Protein AF-A0A4Y8LFF1-F1 (afdb_monomer_lite)

Secondary structure (DSSP, 8-state):
-----HHHHHHHHHHHHHHHHHHHHHHHHTTSPPPHHHHHHHHHHHHHHHHHHHHHHHHT--HHHHHHHHHHHHHHHHHHHHHHHHHHHHHHTT-----HHHHHHHHHHHHHHHHHHHHHHHHHH-

Structure (mmCIF, N/CA/C/O backbone):
data_AF-A0A4Y8LFF1-F1
#
_entry.id   AF-A0A4Y8LFF1-F1
#
loop_
_atom_site.group_PDB
_atom_site.id
_atom_site.type_symbol
_atom_site.label_atom_id
_atom_site.label_alt_id
_atom_site.label_comp_id
_atom_site.label_asym_id
_atom_site.label_entity_id
_atom_site.label_seq_id
_atom_site.pdbx_PDB_ins_code
_atom_site.Cartn_x
_atom_site.Cartn_y
_atom_site.Cartn_z
_atom_site.occupancy
_atom_site.B_iso_or_equiv
_atom_site.auth_seq_id
_atom_site.auth_comp_id
_atom_site.auth_asym_id
_atom_site.auth_atom_id
_atom_site.pdbx_PDB_model_num
ATOM 1 N N . MET A 1 1 ? -3.368 12.563 26.390 1.00 45.41 1 MET A N 1
ATOM 2 C CA . MET A 1 1 ? -2.937 11.857 25.159 1.00 45.41 1 MET A CA 1
ATOM 3 C C . MET A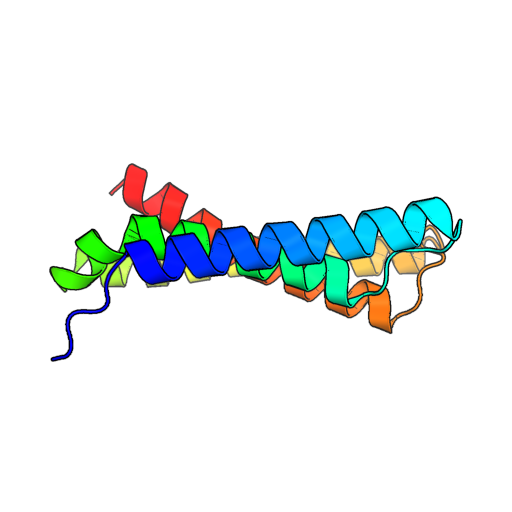 1 1 ? -3.456 12.660 23.979 1.00 45.41 1 MET A C 1
ATOM 5 O O . MET A 1 1 ? -4.645 12.932 23.966 1.00 45.41 1 MET A O 1
ATOM 9 N N . LYS A 1 2 ? -2.575 13.125 23.082 1.00 48.31 2 LYS A N 1
ATOM 10 C CA . LYS A 1 2 ? -2.905 14.041 21.971 1.00 48.31 2 LYS A CA 1
ATOM 11 C C . LYS A 1 2 ? -4.054 13.467 21.133 1.00 48.31 2 LYS A C 1
ATOM 13 O O . LYS A 1 2 ? -3.929 12.345 20.643 1.00 48.31 2 LYS A O 1
ATOM 18 N N . ASP A 1 3 ? -5.140 14.221 20.983 1.00 53.91 3 ASP A N 1
ATOM 19 C CA . ASP A 1 3 ? -6.234 13.893 20.071 1.00 53.91 3 ASP A CA 1
ATOM 20 C C . ASP A 1 3 ? -5.692 13.854 18.638 1.00 53.91 3 ASP A C 1
ATOM 22 O O . ASP A 1 3 ? -5.556 14.877 17.968 1.00 53.91 3 ASP A O 1
ATOM 26 N N . TYR A 1 4 ? -5.328 12.661 18.167 1.00 62.19 4 TYR A N 1
ATOM 27 C CA . TYR A 1 4 ? -5.121 12.449 16.742 1.00 62.19 4 TYR A CA 1
ATOM 28 C C . TYR A 1 4 ? -6.456 12.716 16.042 1.00 62.19 4 TYR A C 1
ATOM 30 O O . TYR A 1 4 ? -7.508 12.276 16.505 1.00 62.19 4 TYR A O 1
ATOM 38 N N . ASN A 1 5 ? -6.428 13.500 14.970 1.00 75.06 5 ASN A N 1
ATOM 39 C CA . ASN A 1 5 ? -7.631 13.926 14.271 1.00 75.06 5 ASN A CA 1
ATOM 40 C C . ASN A 1 5 ? -7.806 13.065 13.009 1.00 75.06 5 ASN A C 1
ATOM 42 O O . ASN A 1 5 ? -6.902 13.075 12.167 1.00 75.06 5 ASN A O 1
ATOM 46 N N . PRO A 1 6 ? -8.941 12.364 12.821 1.00 80.44 6 PRO A N 1
ATOM 47 C CA . PRO A 1 6 ? -9.136 11.450 11.684 1.00 80.44 6 PRO A CA 1
ATOM 48 C C . PRO A 1 6 ? -9.067 12.175 10.344 1.00 80.44 6 PRO A C 1
ATOM 50 O O . PRO A 1 6 ? -8.709 11.585 9.323 1.00 80.44 6 PRO A O 1
ATOM 53 N N . LYS A 1 7 ? -9.326 13.485 10.368 1.00 84.06 7 LYS A N 1
ATOM 54 C CA . LYS A 1 7 ? -9.193 14.383 9.225 1.00 84.06 7 LYS A CA 1
ATOM 55 C C . LYS A 1 7 ? -7.752 14.491 8.719 1.00 84.06 7 LYS A C 1
ATOM 57 O O . LYS A 1 7 ? -7.561 14.632 7.520 1.00 84.06 7 LYS A O 1
ATOM 62 N N . LEU A 1 8 ? -6.741 14.378 9.587 1.00 88.19 8 LEU A N 1
ATOM 63 C CA . LEU A 1 8 ? -5.334 14.433 9.167 1.00 88.19 8 LEU A CA 1
ATOM 64 C C . LEU A 1 8 ? -4.963 13.225 8.308 1.00 88.19 8 LEU A C 1
ATOM 66 O O . LEU A 1 8 ? -4.370 13.392 7.249 1.00 88.19 8 LEU A O 1
ATOM 70 N N . PHE A 1 9 ? -5.367 12.020 8.721 1.00 89.19 9 PHE A N 1
ATOM 71 C CA . PHE A 1 9 ? -5.146 10.812 7.923 1.00 89.19 9 PHE A CA 1
ATOM 72 C C . PHE A 1 9 ? -5.863 10.884 6.574 1.00 89.19 9 PHE A C 1
ATOM 74 O O . PHE A 1 9 ? -5.302 10.469 5.566 1.00 89.19 9 PHE A O 1
ATOM 81 N N . LEU A 1 10 ? -7.064 11.466 6.534 1.00 91.44 10 LEU A N 1
ATOM 82 C CA . LEU A 1 10 ? -7.799 11.675 5.289 1.00 91.44 10 LEU A CA 1
ATOM 83 C C . LEU A 1 10 ? -7.044 12.625 4.347 1.00 91.44 10 LEU A C 1
ATOM 85 O O . LEU A 1 10 ? -6.846 12.289 3.182 1.00 91.44 10 LEU A O 1
ATOM 89 N N . ILE A 1 11 ? -6.571 13.769 4.855 1.00 93.62 11 ILE A N 1
ATOM 90 C CA . ILE A 1 11 ? -5.802 14.746 4.067 1.00 93.62 11 ILE A CA 1
ATOM 91 C C . ILE A 1 11 ? -4.519 14.113 3.520 1.00 93.62 11 ILE A C 1
ATOM 93 O O . ILE A 1 11 ? -4.253 14.221 2.327 1.00 93.62 11 ILE A O 1
ATOM 97 N N . ILE A 1 12 ? -3.758 13.405 4.361 1.00 93.38 12 ILE A N 1
ATOM 98 C CA . ILE A 1 12 ? -2.529 12.716 3.935 1.00 93.38 12 ILE A CA 1
ATOM 99 C C . ILE A 1 12 ? -2.846 11.664 2.865 1.00 93.38 12 ILE A C 1
ATOM 101 O O . ILE A 1 12 ? -2.137 11.579 1.867 1.00 93.38 12 ILE A O 1
ATOM 105 N N . GLY A 1 13 ? -3.935 10.907 3.029 1.00 93.94 13 GLY A N 1
ATOM 106 C CA . GLY A 1 13 ? -4.380 9.936 2.032 1.00 93.94 13 GLY A CA 1
ATOM 107 C C . GLY A 1 13 ? -4.676 10.583 0.678 1.00 93.94 13 GLY A C 1
ATOM 108 O O . GLY A 1 13 ? -4.185 10.102 -0.339 1.00 93.94 13 GLY A O 1
ATOM 109 N N . ILE A 1 14 ? -5.402 11.708 0.654 1.00 96.00 14 ILE A N 1
ATOM 110 C CA . ILE A 1 14 ? -5.685 12.461 -0.583 1.00 96.00 14 ILE A CA 1
ATOM 111 C C . ILE A 1 14 ? -4.391 12.955 -1.234 1.00 96.00 14 ILE A C 1
ATOM 113 O O . ILE A 1 14 ? -4.215 12.793 -2.441 1.00 96.00 14 ILE A O 1
ATOM 117 N N . VAL A 1 15 ? -3.478 13.526 -0.445 1.00 96.31 15 VAL A N 1
ATOM 118 C CA . VAL A 1 15 ? -2.172 13.989 -0.938 1.00 96.31 15 VAL A CA 1
ATOM 119 C C . VAL A 1 15 ? -1.398 12.832 -1.567 1.00 96.31 15 VAL A C 1
ATOM 121 O O . VAL A 1 15 ? -0.826 12.984 -2.645 1.00 96.31 15 VAL A O 1
ATOM 124 N N . GLN A 1 16 ? -1.428 11.653 -0.950 1.00 95.06 16 GLN A N 1
ATOM 125 C CA . GLN A 1 16 ? -0.729 10.494 -1.484 1.00 95.06 16 GLN A CA 1
ATOM 126 C C . GLN A 1 16 ? -1.367 9.953 -2.773 1.00 95.06 16 GLN A C 1
ATOM 128 O O . GLN A 1 16 ? -0.639 9.563 -3.686 1.00 95.06 16 GLN A O 1
ATOM 133 N N . VAL A 1 17 ? -2.703 9.974 -2.892 1.00 96.19 17 VAL A N 1
ATOM 134 C CA . VAL A 1 17 ? -3.390 9.666 -4.161 1.00 96.19 17 VAL A CA 1
ATOM 135 C C . VAL A 1 17 ? -2.965 10.649 -5.244 1.00 96.19 17 VAL A C 1
ATOM 137 O O . VAL A 1 17 ? -2.649 10.225 -6.351 1.00 96.19 17 VAL A O 1
ATOM 140 N N . PHE A 1 18 ? -2.915 11.944 -4.927 1.00 96.69 18 PHE A N 1
ATOM 141 C CA . PHE A 1 18 ? -2.478 12.967 -5.872 1.00 96.69 18 PHE A CA 1
ATOM 142 C C . PHE A 1 18 ? -1.050 12.705 -6.373 1.00 96.69 18 PHE A C 1
ATOM 144 O O . PHE A 1 18 ? -0.828 12.702 -7.582 1.00 96.69 18 PHE A O 1
ATOM 151 N N . PHE A 1 19 ? -0.104 12.396 -5.479 1.00 94.31 19 PHE A N 1
ATOM 152 C CA . PHE A 1 19 ? 1.257 12.018 -5.879 1.00 94.31 19 PHE A CA 1
ATOM 153 C C . PHE A 1 19 ? 1.293 10.742 -6.725 1.00 94.31 19 PHE A C 1
ATOM 155 O O . PHE A 1 19 ? 1.967 10.715 -7.751 1.00 94.31 19 PHE A O 1
ATOM 162 N N . GLY A 1 20 ? 0.548 9.703 -6.335 1.00 94.75 20 GLY A N 1
ATOM 163 C CA . GLY A 1 20 ? 0.455 8.462 -7.108 1.00 94.75 20 GLY A CA 1
ATOM 164 C C . GLY A 1 20 ? -0.078 8.696 -8.524 1.00 94.75 20 GLY A C 1
ATOM 165 O O . GLY A 1 20 ? 0.495 8.193 -9.488 1.00 94.75 20 GLY A O 1
ATOM 166 N N . LEU A 1 21 ? -1.128 9.510 -8.664 1.00 95.88 21 LEU A N 1
ATOM 167 C CA . LEU A 1 21 ? -1.693 9.886 -9.962 1.00 95.88 21 LEU A CA 1
ATOM 168 C C . LEU A 1 21 ? -0.726 10.729 -10.793 1.00 95.88 21 LEU A C 1
ATOM 170 O O . LEU A 1 21 ? -0.613 10.498 -11.993 1.00 95.88 21 LEU A O 1
ATOM 174 N N . LEU A 1 22 ? -0.009 11.666 -10.171 1.00 95.56 22 LEU A N 1
ATOM 175 C CA . LEU A 1 22 ? 0.993 12.483 -10.853 1.00 95.56 22 LEU A CA 1
ATOM 176 C C . LEU A 1 22 ? 2.118 11.609 -11.412 1.00 95.56 22 LEU A C 1
ATOM 178 O O . LEU A 1 22 ? 2.428 11.710 -12.597 1.00 95.56 22 LEU A O 1
ATOM 182 N N . PHE A 1 23 ? 2.699 10.719 -10.602 1.00 94.12 23 PHE A N 1
ATOM 183 C CA . PHE A 1 23 ? 3.763 9.829 -11.075 1.00 94.12 23 PHE A CA 1
ATOM 184 C C . PHE A 1 23 ? 3.284 8.872 -12.166 1.00 94.12 23 PHE A C 1
ATOM 186 O O . PHE A 1 23 ? 4.025 8.598 -13.109 1.00 94.12 23 PHE A O 1
ATOM 193 N N . LEU A 1 24 ? 2.044 8.392 -12.066 1.00 94.88 24 LEU A N 1
ATOM 194 C CA . LEU A 1 24 ? 1.438 7.561 -13.100 1.00 94.88 24 LEU A CA 1
ATOM 195 C C . LEU A 1 24 ? 1.236 8.350 -14.401 1.00 94.88 24 LEU A C 1
ATOM 197 O O . LEU A 1 24 ? 1.587 7.854 -15.466 1.00 94.88 24 LEU A O 1
ATOM 201 N N . ALA A 1 25 ? 0.741 9.588 -14.331 1.00 95.75 25 ALA A N 1
ATOM 202 C CA . ALA A 1 25 ? 0.574 10.447 -15.501 1.00 95.75 25 ALA A CA 1
ATOM 203 C C . ALA A 1 25 ? 1.915 10.759 -16.182 1.00 95.75 25 ALA A C 1
ATOM 205 O O . ALA A 1 25 ? 2.014 10.670 -17.403 1.00 95.75 25 ALA A O 1
ATOM 206 N N . VAL A 1 26 ? 2.958 11.061 -15.402 1.00 95.38 26 VAL A N 1
ATOM 207 C CA . VAL A 1 26 ? 4.316 11.276 -15.926 1.00 95.38 26 VAL A CA 1
ATOM 208 C C . VAL A 1 26 ? 4.836 10.024 -16.633 1.00 95.38 26 VAL A C 1
ATOM 210 O O . VAL A 1 26 ? 5.376 10.139 -17.729 1.00 95.38 26 VAL A O 1
ATOM 213 N N . ALA A 1 27 ? 4.635 8.838 -16.053 1.00 94.31 27 ALA A N 1
ATOM 214 C CA . ALA A 1 27 ? 5.047 7.576 -16.666 1.00 94.31 27 ALA A CA 1
ATOM 215 C C . ALA A 1 27 ? 4.333 7.315 -18.004 1.00 94.31 27 ALA A C 1
ATOM 217 O O . ALA A 1 27 ? 4.982 6.952 -18.982 1.00 94.31 27 ALA A O 1
ATOM 218 N N . LEU A 1 28 ? 3.021 7.578 -18.071 1.00 95.06 28 LEU A N 1
ATOM 219 C CA . LEU A 1 28 ? 2.238 7.440 -19.303 1.00 95.06 28 LEU A CA 1
ATOM 220 C C . LEU A 1 28 ? 2.696 8.407 -20.399 1.00 95.06 28 LEU A C 1
ATOM 222 O O . LEU A 1 28 ? 2.830 7.998 -21.546 1.00 95.06 28 LEU A O 1
ATOM 226 N N . ILE A 1 29 ? 2.951 9.672 -20.053 1.00 96.56 29 ILE A N 1
ATOM 227 C CA . ILE A 1 29 ? 3.421 10.686 -21.012 1.00 96.56 29 ILE A CA 1
ATOM 228 C C . ILE A 1 29 ? 4.836 10.361 -21.507 1.00 96.56 29 ILE A C 1
ATOM 230 O O . ILE A 1 29 ? 5.154 10.616 -22.664 1.00 96.56 29 ILE A O 1
ATOM 234 N N . ALA A 1 30 ? 5.686 9.807 -20.641 1.00 95.12 30 ALA A N 1
ATOM 235 C CA . ALA A 1 30 ? 7.045 9.408 -20.990 1.00 95.12 30 ALA A CA 1
ATOM 236 C C . ALA A 1 30 ? 7.124 8.050 -21.716 1.00 95.12 30 ALA A C 1
ATOM 238 O O . ALA A 1 30 ? 8.221 7.645 -22.100 1.00 95.12 30 ALA A O 1
ATOM 239 N N . GLU A 1 31 ? 6.003 7.332 -21.862 1.00 92.31 31 GLU A N 1
ATOM 240 C CA . GLU A 1 31 ? 5.950 5.952 -22.372 1.00 92.31 31 GLU A CA 1
ATOM 241 C C . GLU A 1 31 ? 6.917 5.007 -21.632 1.00 92.31 31 GLU A C 1
ATOM 243 O O . GLU A 1 31 ? 7.485 4.077 -22.203 1.00 92.31 31 GLU A O 1
ATOM 248 N N . GLN A 1 32 ? 7.126 5.260 -20.337 1.00 90.81 32 GLN A N 1
ATOM 249 C CA . GLN A 1 32 ? 7.993 4.467 -19.468 1.00 90.81 32 GLN A CA 1
ATOM 250 C C . GLN A 1 32 ? 7.162 3.722 -18.419 1.00 90.81 32 GLN A C 1
ATOM 252 O O . GLN A 1 32 ? 6.081 4.183 -18.035 1.00 90.81 32 GLN A O 1
ATOM 257 N N . PRO A 1 33 ? 7.654 2.583 -17.901 1.00 87.88 33 PRO A N 1
ATOM 258 C CA . PRO A 1 33 ? 7.009 1.935 -16.770 1.00 87.88 33 PRO A CA 1
ATOM 259 C C . PRO A 1 33 ? 6.939 2.893 -15.565 1.00 87.88 33 PRO A C 1
ATOM 261 O O . PRO A 1 33 ? 7.864 3.683 -15.343 1.00 87.88 33 PRO A O 1
ATOM 264 N N . PRO A 1 34 ? 5.860 2.839 -14.760 1.00 90.06 34 PRO A N 1
ATOM 265 C CA . PRO A 1 34 ? 5.759 3.645 -13.554 1.00 90.06 34 PRO A CA 1
ATOM 266 C C . PRO A 1 34 ? 6.939 3.408 -12.619 1.00 90.06 34 PRO A C 1
ATOM 268 O O . PRO A 1 34 ? 7.340 2.269 -12.382 1.00 90.06 34 PRO A O 1
ATOM 271 N N . VAL A 1 35 ? 7.449 4.488 -12.023 1.00 91.19 35 VAL A N 1
ATOM 272 C CA . VAL A 1 35 ? 8.472 4.369 -10.982 1.00 91.19 35 VAL A CA 1
ATOM 273 C C . VAL A 1 35 ? 7.954 3.482 -9.841 1.00 91.19 35 VAL A C 1
ATOM 275 O O . VAL A 1 35 ? 6.793 3.623 -9.444 1.00 91.19 35 VAL A O 1
ATOM 278 N N . PRO A 1 36 ? 8.785 2.602 -9.250 1.00 89.69 36 PRO A N 1
ATOM 279 C CA . PRO A 1 36 ? 8.328 1.660 -8.223 1.00 89.69 36 PRO A CA 1
ATOM 280 C C . PRO A 1 36 ? 7.626 2.324 -7.025 1.00 89.69 36 PRO A C 1
ATOM 282 O O . PRO A 1 36 ? 6.696 1.774 -6.431 1.00 89.69 36 PRO A O 1
ATOM 285 N N . PHE A 1 37 ? 8.015 3.560 -6.705 1.00 88.56 37 PHE A N 1
ATOM 286 C CA . PHE A 1 37 ? 7.404 4.362 -5.647 1.00 88.56 37 PHE A CA 1
ATOM 287 C C . PHE A 1 37 ? 5.920 4.713 -5.897 1.00 88.56 37 PHE A C 1
ATOM 289 O O . PHE A 1 37 ? 5.177 4.968 -4.942 1.00 88.56 37 PHE A O 1
ATOM 296 N N . THR A 1 38 ? 5.451 4.685 -7.149 1.00 93.94 38 THR A N 1
ATOM 297 C CA . THR A 1 38 ? 4.041 4.914 -7.503 1.00 93.94 38 THR A CA 1
ATOM 298 C C . THR A 1 38 ? 3.131 3.882 -6.834 1.00 93.94 38 THR A C 1
ATOM 300 O O . THR A 1 38 ? 2.119 4.249 -6.236 1.00 93.94 38 THR A O 1
ATOM 303 N N . TYR A 1 39 ? 3.512 2.599 -6.845 1.00 93.75 39 TYR A N 1
ATOM 304 C CA . TYR A 1 39 ? 2.728 1.526 -6.217 1.00 93.75 39 TYR A CA 1
ATOM 305 C C . TYR A 1 39 ? 2.632 1.706 -4.698 1.00 93.75 39 TYR A C 1
ATOM 307 O O . TYR A 1 39 ? 1.555 1.580 -4.109 1.00 93.75 39 TYR A O 1
ATOM 315 N N . LEU A 1 40 ? 3.749 2.072 -4.063 1.00 94.06 40 LEU A N 1
ATOM 316 C CA . LEU A 1 40 ? 3.796 2.314 -2.624 1.00 94.06 40 LEU A CA 1
ATOM 317 C C . LEU A 1 40 ? 2.962 3.537 -2.223 1.00 94.06 40 LEU A C 1
ATOM 319 O O . LEU A 1 40 ? 2.298 3.508 -1.188 1.00 94.06 40 LEU A O 1
ATOM 323 N N . SER A 1 41 ? 2.936 4.578 -3.060 1.00 94.75 41 SER A N 1
ATOM 324 C CA . SER A 1 41 ? 2.077 5.744 -2.843 1.00 94.75 41 SER A CA 1
ATOM 325 C C . SER A 1 41 ? 0.606 5.348 -2.736 1.00 94.75 41 SER A C 1
ATOM 327 O O . SER A 1 41 ? -0.060 5.702 -1.764 1.00 94.75 41 SER A O 1
ATOM 329 N N . PHE A 1 42 ? 0.099 4.542 -3.667 1.00 95.44 42 PHE A N 1
ATOM 330 C CA . PHE A 1 42 ? -1.289 4.082 -3.589 1.00 95.44 42 PHE A CA 1
ATOM 331 C C . PHE A 1 42 ? -1.558 3.224 -2.347 1.00 95.44 42 PHE A C 1
ATOM 333 O O . PHE A 1 42 ? -2.581 3.409 -1.686 1.00 95.44 42 PHE A O 1
ATOM 340 N N . ALA A 1 43 ? -0.631 2.347 -1.963 1.00 95.94 43 ALA A N 1
ATOM 341 C CA . ALA A 1 43 ? -0.789 1.536 -0.757 1.00 95.94 43 ALA A CA 1
ATOM 342 C C . ALA A 1 43 ? -0.808 2.379 0.533 1.00 95.94 43 ALA A C 1
ATOM 344 O O . ALA A 1 43 ? -1.614 2.130 1.433 1.00 95.94 43 ALA A O 1
ATOM 345 N N . ILE A 1 44 ? 0.030 3.418 0.614 1.00 95.06 44 ILE A N 1
ATOM 346 C CA . ILE A 1 44 ? 0.021 4.374 1.729 1.00 95.06 44 ILE A CA 1
ATOM 347 C C . ILE A 1 44 ? -1.300 5.152 1.757 1.00 95.06 44 ILE A C 1
ATOM 349 O O . ILE A 1 44 ? -1.863 5.346 2.834 1.00 95.06 44 ILE A O 1
ATOM 353 N N . ALA A 1 45 ? -1.846 5.539 0.602 1.00 96.00 45 ALA A N 1
ATOM 354 C CA . ALA A 1 45 ? -3.163 6.171 0.543 1.00 96.00 45 ALA A CA 1
ATOM 355 C C . ALA A 1 45 ? -4.264 5.260 1.115 1.00 96.00 45 ALA A C 1
ATOM 357 O O . ALA A 1 45 ? -5.050 5.695 1.961 1.00 96.00 45 ALA A O 1
ATOM 358 N N . VAL A 1 46 ? -4.279 3.978 0.725 1.00 95.62 46 VAL A N 1
ATOM 359 C CA . VAL A 1 46 ? -5.214 2.967 1.258 1.00 95.62 46 VAL A CA 1
ATOM 360 C C . VAL A 1 46 ? -5.066 2.821 2.773 1.00 95.62 46 VAL A C 1
ATOM 362 O O . VAL A 1 46 ? -6.068 2.807 3.497 1.00 95.62 46 VAL A O 1
ATOM 365 N N . MET A 1 47 ? -3.829 2.764 3.271 1.00 94.94 47 MET A N 1
ATOM 366 C CA . MET A 1 47 ? -3.540 2.748 4.705 1.00 94.94 47 MET A CA 1
ATOM 367 C C . MET A 1 47 ? -4.117 3.985 5.406 1.00 94.94 47 MET A C 1
ATOM 369 O O . MET A 1 47 ? -4.811 3.852 6.415 1.00 94.94 47 MET A O 1
ATOM 373 N N . CYS A 1 48 ? -3.859 5.182 4.881 1.00 93.62 48 CYS A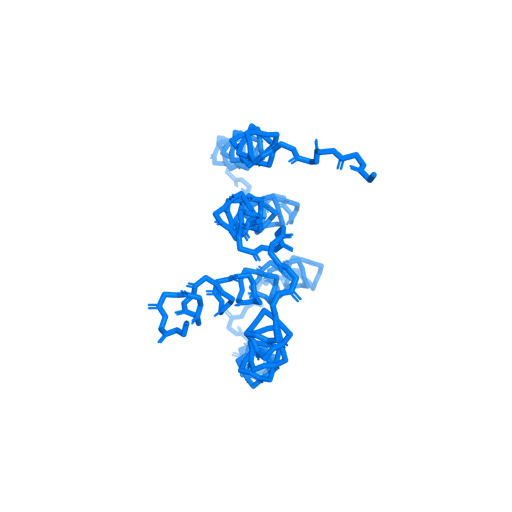 N 1
ATOM 374 C CA . CYS A 1 48 ? -4.327 6.442 5.453 1.00 93.62 48 CYS A CA 1
ATOM 375 C C . CYS A 1 48 ? -5.859 6.521 5.510 1.00 93.62 48 CYS A C 1
ATOM 377 O O . CYS A 1 48 ? -6.414 6.890 6.548 1.00 93.62 48 CYS A O 1
ATOM 379 N N . PHE A 1 49 ? -6.559 6.106 4.453 1.00 93.44 49 PHE A N 1
ATOM 380 C CA . PHE A 1 49 ? -8.023 6.050 4.458 1.00 93.44 49 PHE A CA 1
ATOM 381 C C . PHE A 1 49 ? -8.562 5.027 5.459 1.00 93.44 49 PHE A C 1
ATOM 383 O O . PHE A 1 49 ? -9.487 5.328 6.217 1.00 93.44 49 PHE A O 1
ATOM 390 N N . SER A 1 50 ? -7.936 3.853 5.530 1.00 92.19 50 SER A N 1
ATOM 391 C CA . SER A 1 50 ? -8.304 2.813 6.494 1.00 92.19 50 SER A CA 1
ATOM 392 C C . SER A 1 50 ? -8.124 3.294 7.934 1.00 92.19 50 SER A C 1
ATOM 394 O O . SER A 1 50 ? -9.008 3.117 8.771 1.00 92.19 50 SER A O 1
ATOM 396 N N . LEU A 1 51 ? -7.008 3.963 8.230 1.00 89.94 51 LEU A N 1
ATOM 397 C CA . LEU A 1 51 ? -6.740 4.534 9.548 1.00 89.94 51 LEU A CA 1
ATOM 398 C C . LEU A 1 51 ? -7.695 5.673 9.898 1.00 89.94 51 LEU A C 1
ATOM 400 O O . LEU A 1 51 ? -8.145 5.727 11.039 1.00 89.94 51 LEU A O 1
ATOM 404 N N . SER A 1 52 ? -8.039 6.543 8.944 1.00 90.31 52 SER A N 1
ATOM 405 C CA . SER A 1 52 ? -9.035 7.604 9.148 1.00 90.31 52 SER A CA 1
ATOM 406 C C . SER A 1 52 ? -10.391 7.027 9.570 1.00 90.31 52 SER A C 1
ATOM 408 O O . SER A 1 52 ? -10.996 7.508 10.530 1.00 90.31 52 SER A O 1
ATOM 410 N N . TYR A 1 53 ? -10.819 5.940 8.920 1.00 87.44 53 TYR A N 1
ATOM 411 C CA . TYR A 1 53 ? -12.057 5.230 9.247 1.00 87.44 53 TYR A CA 1
ATOM 412 C C . TYR A 1 53 ? -12.003 4.515 10.606 1.00 87.44 53 TYR A C 1
ATOM 414 O O . TYR A 1 53 ? -12.950 4.584 11.387 1.00 87.44 53 TYR A O 1
ATOM 422 N N . LEU A 1 54 ? -10.888 3.848 10.912 1.00 85.94 54 LEU A N 1
ATOM 423 C CA . LEU A 1 54 ? -10.727 3.064 12.141 1.00 85.94 54 LEU A CA 1
ATOM 424 C C . LEU A 1 54 ? -10.419 3.927 13.376 1.00 85.94 54 LEU A C 1
ATOM 426 O O . LEU A 1 54 ? -10.579 3.477 14.510 1.00 85.94 54 LEU A O 1
ATOM 430 N N . GLN A 1 55 ? -9.960 5.166 13.198 1.00 80.81 55 GLN A N 1
ATOM 431 C CA . GLN A 1 55 ? -9.524 6.017 14.302 1.00 80.81 55 GLN A CA 1
ATOM 432 C C . GLN A 1 55 ? -10.543 6.243 15.438 1.00 80.81 55 GLN A C 1
ATOM 434 O O . GLN A 1 55 ? -10.129 6.171 16.601 1.00 80.81 55 GLN A O 1
ATOM 439 N N . PRO A 1 56 ? -11.840 6.510 15.176 1.00 71.94 56 PRO A N 1
ATOM 440 C CA . PRO A 1 56 ? -12.835 6.625 16.245 1.00 71.94 56 PRO A CA 1
ATOM 441 C C . PRO A 1 56 ? -12.946 5.343 17.083 1.00 71.94 56 PRO A C 1
ATOM 443 O O . PRO A 1 56 ? -13.036 5.420 18.306 1.00 71.94 56 PRO A O 1
ATOM 446 N N . GLN A 1 57 ? -12.836 4.173 16.448 1.00 69.12 57 GLN A N 1
ATOM 447 C CA . GLN A 1 57 ? -12.877 2.866 17.113 1.00 69.12 57 GLN A CA 1
ATOM 448 C C . GLN A 1 57 ? -11.592 2.592 17.915 1.00 69.12 57 GLN A C 1
ATOM 450 O O . GLN A 1 57 ? -11.634 2.012 18.998 1.00 69.12 57 GLN A O 1
ATOM 455 N N . PHE A 1 58 ? -10.436 3.088 17.453 1.00 68.62 58 PHE A N 1
ATOM 456 C CA . PHE A 1 58 ? -9.181 3.007 18.211 1.00 68.62 58 PHE A CA 1
ATOM 457 C C . PHE A 1 58 ? -9.188 3.840 19.499 1.00 68.62 58 PHE A C 1
ATOM 459 O O . PHE A 1 58 ? -8.493 3.481 20.455 1.00 68.62 58 PHE A O 1
ATOM 466 N N . LYS A 1 59 ? -9.955 4.938 19.546 1.00 64.12 59 LYS A N 1
ATOM 467 C CA . LYS A 1 59 ? -10.027 5.818 20.723 1.00 64.12 59 LYS A CA 1
ATOM 468 C C . LYS A 1 59 ? -10.715 5.142 21.912 1.00 64.12 59 LYS A C 1
ATOM 470 O O . LYS A 1 59 ? -10.339 5.422 23.046 1.00 64.12 59 LYS A O 1
ATOM 475 N N . GLN A 1 60 ? -11.647 4.222 21.660 1.00 66.06 60 GLN A N 1
ATOM 476 C CA . GLN A 1 60 ? -12.375 3.512 22.716 1.00 66.06 60 GLN A CA 1
ATOM 477 C C . GLN A 1 60 ? -11.538 2.416 23.406 1.00 66.06 60 GLN A C 1
ATOM 479 O O . GLN A 1 60 ? -11.911 1.972 24.480 1.00 66.06 60 GLN A O 1
ATOM 484 N N . ARG A 1 61 ? -10.353 2.045 22.878 1.00 62.28 61 ARG A N 1
ATOM 485 C CA . ARG A 1 61 ? -9.426 1.044 23.471 1.00 62.28 61 ARG A CA 1
ATOM 486 C C . ARG A 1 61 ? -10.094 -0.272 23.909 1.00 62.28 61 ARG A C 1
ATOM 488 O O . ARG A 1 61 ? -9.559 -0.981 24.759 1.00 62.28 61 ARG A O 1
ATOM 495 N N . ASP A 1 62 ? -11.201 -0.631 23.274 1.00 68.50 62 ASP A N 1
ATOM 496 C CA . ASP A 1 62 ? -11.948 -1.833 23.616 1.00 68.50 62 ASP A CA 1
ATOM 497 C C . ASP A 1 62 ? -11.198 -3.102 23.198 1.00 68.50 62 ASP A C 1
ATOM 499 O O . ASP A 1 62 ? -10.458 -3.127 22.205 1.00 68.50 62 ASP A O 1
ATOM 503 N N . GLU A 1 63 ? -11.426 -4.200 23.924 1.00 77.94 63 GLU A N 1
ATOM 504 C CA . GLU A 1 63 ? -10.885 -5.528 23.594 1.00 77.94 63 GLU A CA 1
ATOM 505 C C . GLU A 1 63 ? -11.181 -5.945 22.145 1.00 77.94 63 GLU A C 1
ATOM 507 O O . GLU A 1 63 ? -10.355 -6.596 21.497 1.00 77.94 63 GLU A O 1
ATOM 512 N N . ARG A 1 64 ? -12.309 -5.477 21.593 1.00 78.56 64 ARG A N 1
ATOM 513 C CA . ARG A 1 64 ? -12.696 -5.653 20.185 1.00 78.56 64 ARG A CA 1
ATOM 514 C C . ARG A 1 64 ? -11.591 -5.235 19.226 1.00 78.56 64 ARG A C 1
ATOM 516 O O . ARG A 1 64 ? -11.269 -5.950 18.281 1.00 78.56 64 ARG A O 1
ATOM 523 N N . MET A 1 65 ? -10.955 -4.102 19.496 1.00 81.38 65 MET A N 1
ATOM 524 C CA . MET A 1 65 ? -9.951 -3.545 18.606 1.00 81.38 65 MET A CA 1
ATOM 525 C C . MET A 1 65 ? -8.635 -4.336 18.650 1.00 81.38 65 MET A C 1
ATOM 527 O O . MET A 1 65 ? -7.958 -4.480 17.628 1.00 81.38 65 MET A O 1
ATOM 531 N N . LYS A 1 66 ? -8.288 -4.917 19.807 1.00 83.06 66 LYS A N 1
ATOM 532 C CA . LYS A 1 66 ? -7.175 -5.877 19.906 1.00 83.06 66 LYS A CA 1
ATOM 533 C C . LYS A 1 66 ? -7.475 -7.141 19.097 1.00 83.06 66 LYS A C 1
ATOM 535 O O . LYS A 1 66 ? -6.605 -7.595 18.356 1.00 83.06 66 LYS A O 1
ATOM 540 N N . MET A 1 67 ? -8.704 -7.654 19.186 1.00 84.44 67 MET A N 1
ATOM 541 C CA . MET A 1 67 ? -9.140 -8.836 18.436 1.00 84.44 67 MET A CA 1
ATOM 542 C C . MET A 1 67 ? -9.136 -8.602 16.918 1.00 84.44 67 MET A C 1
ATOM 544 O O . MET A 1 67 ? -8.688 -9.463 16.166 1.00 84.44 67 MET A O 1
ATOM 548 N N . ILE A 1 68 ? -9.605 -7.443 16.450 1.00 87.00 68 ILE A N 1
ATOM 549 C CA . ILE A 1 68 ? -9.597 -7.096 15.021 1.00 87.00 68 ILE A CA 1
ATOM 550 C C . ILE A 1 68 ? -8.163 -7.023 14.489 1.00 87.00 68 ILE A C 1
ATOM 552 O O . ILE A 1 68 ? -7.883 -7.577 13.428 1.00 87.00 68 ILE A O 1
ATOM 556 N N . ARG A 1 69 ? -7.237 -6.393 15.227 1.00 85.94 69 ARG A N 1
ATOM 557 C CA . ARG A 1 69 ? -5.826 -6.321 14.814 1.00 85.94 69 ARG A CA 1
ATOM 558 C C . ARG A 1 69 ? -5.187 -7.703 14.717 1.00 85.94 69 ARG A C 1
ATOM 560 O O . ARG A 1 69 ? -4.523 -7.979 13.721 1.00 85.94 69 ARG A O 1
ATOM 567 N N . SER A 1 70 ? -5.396 -8.567 15.714 1.00 87.75 70 SER A N 1
ATOM 568 C CA . SER A 1 70 ? -4.810 -9.912 15.715 1.00 87.75 70 SER A CA 1
ATOM 569 C C . SER A 1 70 ? -5.402 -10.795 14.615 1.00 87.75 70 SER A C 1
ATOM 571 O O . SER A 1 70 ? -4.651 -11.380 13.836 1.00 87.75 70 SER A O 1
ATOM 573 N N . LYS A 1 71 ? -6.734 -10.829 14.473 1.00 88.62 71 LYS A N 1
ATOM 574 C CA . LYS A 1 71 ? -7.408 -11.579 13.397 1.00 88.62 71 LYS A CA 1
ATOM 575 C C . LYS A 1 71 ? -7.040 -11.052 12.013 1.00 88.62 71 LYS A C 1
ATOM 577 O O . LYS A 1 71 ? -6.814 -11.840 11.100 1.00 88.62 71 LYS A O 1
ATOM 582 N N . GLY A 1 72 ? -6.958 -9.734 11.857 1.00 87.94 72 GLY A N 1
ATOM 583 C CA . GLY A 1 72 ? -6.591 -9.107 10.593 1.00 87.94 72 GLY A CA 1
ATOM 584 C C . GLY A 1 72 ? -5.157 -9.409 10.188 1.00 87.94 72 GLY A C 1
ATOM 585 O O . GLY A 1 72 ? -4.908 -9.748 9.035 1.00 87.94 72 GLY A O 1
ATOM 586 N N . MET A 1 73 ? -4.223 -9.381 11.143 1.00 90.00 73 MET A N 1
ATOM 587 C CA . MET A 1 73 ? -2.840 -9.791 10.899 1.00 90.00 73 MET A CA 1
ATOM 588 C C . MET A 1 73 ? -2.753 -11.269 10.499 1.00 90.00 73 MET A C 1
ATOM 590 O O . MET A 1 73 ? -2.051 -11.590 9.546 1.00 90.00 73 MET A O 1
ATOM 594 N N . TYR A 1 74 ? -3.520 -12.147 11.155 1.00 91.75 74 TYR A N 1
ATOM 595 C CA . TYR A 1 74 ? -3.579 -13.567 10.804 1.00 91.75 74 TYR A CA 1
ATOM 596 C C . TYR A 1 74 ? -4.093 -13.779 9.374 1.00 91.75 74 TYR A C 1
ATOM 598 O O . TYR A 1 74 ? -3.436 -14.437 8.577 1.00 91.75 74 TYR A O 1
ATOM 606 N N . PHE A 1 75 ? -5.221 -13.166 9.005 1.00 90.44 75 PHE A N 1
ATOM 607 C CA . PHE A 1 75 ? -5.772 -13.287 7.650 1.00 90.44 75 PHE A CA 1
ATOM 608 C C . PHE A 1 75 ? -4.824 -12.718 6.584 1.00 90.44 75 PHE A C 1
ATOM 610 O O . PHE A 1 75 ? -4.578 -13.344 5.553 1.00 90.44 75 PHE A O 1
ATOM 617 N N . SER A 1 76 ? -4.236 -11.557 6.867 1.00 91.75 76 SER A N 1
ATOM 618 C CA . SER A 1 76 ? -3.302 -10.893 5.957 1.00 91.75 76 SER A CA 1
ATOM 619 C C . SER A 1 76 ? -2.009 -11.677 5.777 1.00 91.75 76 SER A C 1
ATOM 621 O O . SER A 1 76 ? -1.431 -11.628 4.696 1.00 91.75 76 SER A O 1
ATOM 623 N N . PHE A 1 77 ? -1.569 -12.426 6.790 1.00 92.88 77 PHE A N 1
ATOM 624 C CA . PHE A 1 77 ? -0.414 -13.310 6.684 1.00 92.88 77 PHE A CA 1
ATOM 625 C C . PHE A 1 77 ? -0.637 -14.400 5.627 1.00 92.88 77 PHE A C 1
ATOM 627 O O . PHE A 1 77 ? 0.189 -14.535 4.728 1.00 92.88 77 PHE A O 1
ATOM 634 N N . PHE A 1 78 ? -1.772 -15.110 5.661 1.00 93.75 78 PHE A N 1
ATOM 635 C CA . PHE A 1 78 ? -2.066 -16.144 4.656 1.00 93.75 78 PHE A CA 1
ATOM 636 C C . PHE A 1 78 ? -2.202 -15.571 3.247 1.00 93.75 78 PHE A C 1
ATOM 638 O O . PHE A 1 78 ? -1.689 -16.158 2.298 1.00 93.75 78 PHE A O 1
ATOM 645 N N . ILE A 1 79 ? -2.834 -14.403 3.105 1.00 94.50 79 ILE A N 1
ATOM 646 C CA . ILE A 1 79 ? -2.927 -13.730 1.804 1.00 94.50 79 ILE A CA 1
ATOM 647 C C . ILE A 1 79 ? -1.538 -13.311 1.304 1.00 94.50 79 ILE A C 1
ATOM 649 O O . ILE A 1 79 ? -1.212 -13.538 0.142 1.00 94.50 79 ILE A O 1
ATOM 653 N N . SER A 1 80 ? -0.701 -12.750 2.180 1.00 93.94 80 SER A N 1
ATOM 654 C CA . SER A 1 80 ? 0.663 -12.331 1.831 1.00 93.94 80 SER A CA 1
ATOM 655 C C . SER A 1 80 ? 1.524 -13.520 1.411 1.00 93.94 80 SER A C 1
ATOM 657 O O . SER A 1 80 ? 2.285 -13.420 0.450 1.00 93.94 80 SER A O 1
ATOM 659 N N . LEU A 1 81 ? 1.362 -14.664 2.081 1.00 94.88 81 LEU A N 1
ATOM 660 C CA . LEU A 1 81 ? 2.004 -15.914 1.691 1.00 94.88 81 LEU A CA 1
ATOM 661 C C . LEU A 1 81 ? 1.534 -16.360 0.298 1.00 94.88 81 LEU A C 1
ATOM 663 O O . LEU A 1 81 ? 2.352 -16.769 -0.523 1.00 94.88 81 LEU A O 1
ATOM 667 N N . GLY A 1 82 ? 0.238 -16.213 0.005 1.00 95.75 82 GLY A N 1
ATOM 668 C CA . GLY A 1 82 ? -0.326 -16.438 -1.325 1.00 95.75 82 GLY A CA 1
ATOM 669 C C . GLY A 1 82 ? 0.313 -15.555 -2.400 1.00 95.75 82 GLY A C 1
ATOM 670 O O . GLY A 1 82 ? 0.706 -16.071 -3.442 1.00 95.75 82 GLY A O 1
ATOM 671 N N . TYR A 1 83 ? 0.496 -14.256 -2.137 1.00 94.69 83 TYR A N 1
ATOM 672 C CA . TYR A 1 83 ? 1.186 -13.359 -3.073 1.00 94.69 83 TYR A CA 1
ATOM 673 C C . TYR A 1 83 ? 2.628 -13.786 -3.327 1.00 94.69 83 TYR A C 1
ATOM 675 O O . TYR A 1 83 ? 3.038 -13.842 -4.479 1.00 94.69 83 TYR A O 1
ATOM 683 N N . ILE A 1 84 ? 3.387 -14.128 -2.285 1.00 94.69 84 ILE A N 1
ATOM 684 C CA . ILE A 1 84 ? 4.780 -14.566 -2.451 1.00 94.69 84 ILE A CA 1
ATOM 685 C C . ILE A 1 84 ? 4.850 -15.814 -3.340 1.00 94.69 84 ILE A C 1
ATOM 687 O O . ILE A 1 84 ? 5.610 -15.825 -4.302 1.00 94.69 84 ILE A O 1
ATOM 691 N N . ASN A 1 85 ? 4.024 -16.829 -3.068 1.00 94.69 85 ASN A N 1
ATOM 692 C CA . ASN A 1 85 ? 3.989 -18.049 -3.883 1.00 94.69 85 ASN A CA 1
ATOM 693 C C . ASN A 1 85 ? 3.576 -17.759 -5.334 1.00 94.69 85 ASN A C 1
ATOM 695 O O . ASN A 1 85 ? 4.172 -18.302 -6.260 1.00 94.69 85 ASN A O 1
ATOM 699 N N . LEU A 1 86 ? 2.598 -16.870 -5.536 1.00 94.75 86 LEU A N 1
ATOM 700 C CA . LEU A 1 86 ? 2.171 -16.446 -6.868 1.00 94.75 86 LEU A CA 1
ATOM 701 C C . LEU A 1 86 ? 3.318 -15.775 -7.636 1.00 94.75 86 LEU A C 1
ATOM 703 O O . LEU A 1 86 ? 3.556 -16.115 -8.789 1.00 94.75 86 LEU A O 1
ATOM 707 N N . PHE A 1 87 ? 4.037 -14.843 -7.007 1.00 93.12 87 PHE A N 1
ATOM 708 C CA . PHE A 1 87 ? 5.159 -14.153 -7.645 1.00 93.12 87 PHE A CA 1
ATOM 709 C C . PHE A 1 87 ? 6.328 -15.093 -7.946 1.00 93.12 87 PHE A C 1
ATOM 711 O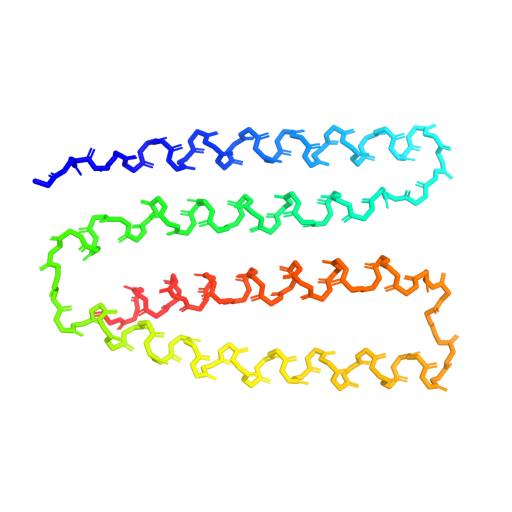 O . PHE A 1 87 ? 6.920 -14.968 -9.013 1.00 93.12 87 PHE A O 1
ATOM 718 N N . ILE A 1 88 ? 6.628 -16.052 -7.063 1.00 92.44 88 ILE A N 1
ATOM 719 C CA . ILE A 1 88 ? 7.640 -17.088 -7.327 1.00 92.44 88 ILE A CA 1
ATOM 720 C C . ILE A 1 88 ? 7.260 -17.891 -8.577 1.00 92.44 88 ILE A C 1
ATOM 722 O O . ILE A 1 88 ? 8.063 -17.985 -9.499 1.00 92.44 88 ILE A O 1
ATOM 726 N N . LEU A 1 89 ? 6.022 -18.386 -8.653 1.00 93.88 89 LEU A N 1
ATOM 727 C CA . LEU A 1 89 ? 5.543 -19.154 -9.805 1.00 93.88 89 LEU A CA 1
ATOM 728 C C . LEU A 1 89 ? 5.585 -18.329 -11.101 1.00 93.88 89 LEU A C 1
ATOM 730 O O . LEU A 1 89 ? 5.997 -18.828 -12.143 1.00 93.88 89 LEU A O 1
ATOM 734 N N . LEU A 1 90 ? 5.186 -17.056 -11.045 1.00 92.44 90 LEU A N 1
ATOM 735 C CA . LEU A 1 90 ? 5.238 -16.160 -12.203 1.00 92.44 90 LEU A CA 1
ATOM 736 C C . LEU A 1 90 ? 6.673 -15.910 -12.695 1.00 92.44 90 LEU A C 1
ATOM 738 O O . LEU A 1 90 ? 6.879 -15.798 -13.903 1.00 92.44 90 LEU A O 1
ATOM 742 N N . PHE A 1 91 ? 7.646 -15.839 -11.782 1.00 88.94 91 PHE A N 1
ATOM 743 C CA . PHE A 1 91 ? 9.063 -15.747 -12.133 1.00 88.94 91 PHE A CA 1
ATOM 744 C C . PHE A 1 91 ? 9.604 -17.051 -12.722 1.00 88.94 91 PHE A C 1
ATOM 746 O O . PHE A 1 91 ? 10.329 -17.004 -13.709 1.00 88.94 91 PHE A O 1
ATOM 753 N N . GLU A 1 92 ? 9.243 -18.209 -12.163 1.00 91.38 92 GLU A N 1
ATOM 754 C CA . GLU A 1 92 ? 9.681 -19.513 -12.687 1.00 91.38 92 GLU A CA 1
ATOM 755 C C . GLU A 1 92 ? 9.166 -19.784 -14.106 1.00 91.38 92 GLU A C 1
ATOM 757 O O . GLU A 1 92 ? 9.854 -20.421 -14.900 1.00 91.38 92 GLU A O 1
ATOM 762 N N . LEU A 1 93 ? 7.975 -19.282 -14.443 1.00 92.88 93 LEU A N 1
ATOM 763 C CA . LEU A 1 93 ? 7.390 -19.398 -15.782 1.00 92.88 93 LEU A CA 1
ATOM 764 C C . LEU A 1 93 ? 7.882 -18.325 -16.772 1.00 92.88 93 LEU A C 1
ATOM 766 O O . LEU A 1 93 ? 7.380 -18.279 -17.893 1.00 92.88 93 LEU A O 1
ATOM 770 N N . ASP A 1 94 ? 8.810 -17.454 -16.360 1.00 88.25 94 ASP A N 1
ATOM 771 C CA . ASP A 1 94 ? 9.328 -16.321 -17.147 1.00 88.25 94 ASP A CA 1
ATOM 772 C C . ASP A 1 94 ? 8.218 -15.398 -17.701 1.00 88.25 94 ASP A C 1
ATOM 774 O O . ASP A 1 94 ? 8.324 -14.791 -18.766 1.00 88.25 94 ASP A O 1
ATOM 778 N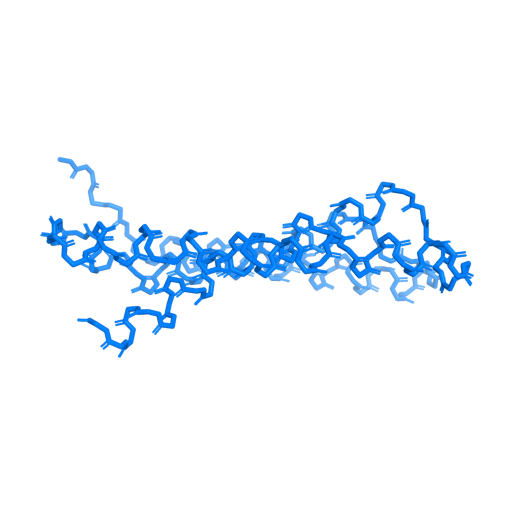 N . LEU A 1 95 ? 7.102 -15.291 -16.966 1.00 86.81 95 LEU A N 1
ATOM 779 C CA . LEU A 1 95 ? 5.941 -14.478 -17.354 1.00 86.81 95 LEU A CA 1
ATOM 780 C C . LEU A 1 95 ? 6.084 -13.005 -16.945 1.00 86.81 95 LEU A C 1
ATOM 782 O O . LEU A 1 95 ? 5.276 -12.169 -17.354 1.00 86.81 95 LEU A O 1
ATOM 786 N N . LEU A 1 96 ? 7.079 -12.675 -16.116 1.00 82.00 96 LEU A N 1
ATOM 787 C CA . LEU A 1 96 ? 7.315 -11.327 -15.604 1.00 82.00 96 LEU A CA 1
ATOM 788 C C . LEU A 1 96 ? 8.673 -10.791 -16.057 1.00 82.00 96 LEU A C 1
ATOM 790 O O . LEU A 1 96 ? 9.693 -11.027 -15.420 1.00 82.00 96 LEU A O 1
ATOM 794 N N . MET A 1 97 ? 8.657 -9.942 -17.083 1.00 82.00 97 MET A N 1
ATOM 795 C CA . MET A 1 97 ? 9.797 -9.102 -17.469 1.00 82.00 97 MET A CA 1
ATOM 796 C C . MET A 1 97 ? 9.851 -7.818 -16.620 1.00 82.00 97 MET A C 1
ATOM 798 O O . MET A 1 97 ? 9.852 -6.706 -17.146 1.00 82.00 97 MET A O 1
ATOM 802 N N . LEU A 1 98 ? 9.817 -7.955 -15.292 1.00 84.25 98 LEU A N 1
ATOM 803 C CA . LEU A 1 98 ? 9.887 -6.829 -14.357 1.00 84.25 98 LEU A CA 1
ATOM 804 C C . LEU A 1 98 ? 11.205 -6.844 -13.591 1.00 84.25 98 LEU A C 1
ATOM 806 O O . LEU A 1 98 ? 11.700 -7.893 -13.187 1.00 84.25 98 LEU A O 1
ATOM 810 N N . GLU A 1 99 ? 11.741 -5.655 -13.321 1.00 89.25 99 GLU A N 1
ATOM 811 C CA . GLU A 1 99 ? 12.903 -5.518 -12.451 1.00 89.25 99 GLU A CA 1
ATOM 812 C C . GLU A 1 99 ? 12.567 -5.995 -11.027 1.00 89.25 99 GLU A C 1
ATOM 814 O O . GLU A 1 99 ? 11.498 -5.685 -10.488 1.00 89.25 99 GLU A O 1
ATOM 819 N N . ALA A 1 100 ? 13.500 -6.709 -10.389 1.00 87.06 100 ALA A N 1
ATOM 820 C CA . ALA A 1 100 ? 13.321 -7.249 -9.040 1.00 87.06 100 ALA A CA 1
ATOM 821 C C . ALA A 1 100 ? 12.913 -6.170 -8.021 1.00 87.06 100 ALA A C 1
ATOM 823 O O . ALA A 1 100 ? 12.053 -6.405 -7.173 1.00 87.06 100 ALA A O 1
ATOM 824 N N . THR A 1 101 ? 13.473 -4.962 -8.135 1.00 89.69 101 THR A N 1
ATOM 825 C CA . THR A 1 101 ? 13.111 -3.810 -7.299 1.00 89.69 101 THR A CA 1
ATOM 826 C C . THR A 1 101 ? 11.627 -3.465 -7.442 1.00 89.69 101 THR A C 1
ATOM 828 O O . THR A 1 101 ? 10.916 -3.380 -6.441 1.00 89.69 101 THR A O 1
ATOM 831 N N . THR A 1 102 ? 11.126 -3.353 -8.674 1.00 91.62 102 THR A N 1
ATOM 832 C CA . THR A 1 102 ? 9.715 -3.078 -8.980 1.00 91.62 102 THR A CA 1
ATOM 833 C C . THR A 1 102 ? 8.798 -4.130 -8.368 1.00 91.62 102 THR A C 1
ATOM 835 O O . THR A 1 102 ? 7.800 -3.785 -7.731 1.00 91.62 102 THR A O 1
ATOM 838 N N . VAL A 1 103 ? 9.164 -5.409 -8.476 1.00 93.19 103 VAL A N 1
ATOM 839 C CA . VAL A 1 103 ? 8.380 -6.499 -7.884 1.00 93.19 103 VAL A CA 1
ATOM 840 C C . VAL A 1 103 ? 8.325 -6.403 -6.359 1.00 93.19 103 VAL A C 1
ATOM 842 O O . VAL A 1 103 ? 7.249 -6.555 -5.779 1.00 93.19 103 VAL A O 1
ATOM 845 N N . LEU A 1 104 ? 9.439 -6.081 -5.698 1.00 93.69 104 LEU A N 1
ATOM 846 C CA . LEU A 1 104 ? 9.454 -5.883 -4.246 1.00 93.69 104 LEU A CA 1
ATOM 847 C C . LEU A 1 104 ? 8.534 -4.734 -3.815 1.00 93.69 104 LEU A C 1
ATOM 849 O O . LEU A 1 104 ? 7.783 -4.883 -2.850 1.00 93.69 104 LEU A O 1
ATOM 853 N N . TYR A 1 105 ? 8.529 -3.614 -4.542 1.00 94.75 105 TYR A N 1
ATOM 854 C CA . TYR A 1 105 ? 7.614 -2.504 -4.254 1.00 94.75 105 TYR A CA 1
ATOM 855 C C . TYR A 1 105 ? 6.144 -2.893 -4.444 1.00 94.75 105 TYR A C 1
ATOM 857 O O . TYR A 1 105 ? 5.312 -2.525 -3.611 1.00 94.75 105 TYR A O 1
ATOM 865 N N . ILE A 1 106 ? 5.820 -3.664 -5.486 1.00 94.75 106 ILE A N 1
ATOM 866 C CA . ILE A 1 106 ? 4.462 -4.179 -5.711 1.00 94.75 106 ILE A CA 1
ATOM 867 C C . ILE A 1 106 ? 4.050 -5.126 -4.576 1.00 94.75 106 ILE A C 1
ATOM 869 O O . ILE A 1 106 ? 2.952 -4.990 -4.037 1.00 94.75 106 ILE A O 1
ATOM 873 N N . LEU A 1 107 ? 4.930 -6.040 -4.159 1.00 95.62 107 LEU A N 1
ATOM 874 C CA . LEU A 1 107 ? 4.673 -6.948 -3.038 1.00 95.62 107 LEU A CA 1
ATOM 875 C C . LEU A 1 107 ? 4.409 -6.181 -1.740 1.00 95.62 107 LEU A C 1
ATOM 877 O O . LEU A 1 107 ? 3.408 -6.442 -1.071 1.00 95.62 107 LEU A O 1
ATOM 881 N N . ILE A 1 108 ? 5.249 -5.198 -1.409 1.00 95.06 108 ILE A N 1
ATOM 882 C CA . ILE A 1 108 ? 5.050 -4.346 -0.228 1.00 95.06 108 ILE A CA 1
ATOM 883 C C . ILE A 1 108 ? 3.710 -3.609 -0.325 1.00 95.06 108 ILE A C 1
ATOM 885 O O . ILE A 1 108 ? 2.954 -3.580 0.648 1.00 95.06 108 ILE A O 1
ATOM 889 N N . ALA A 1 109 ? 3.385 -3.050 -1.493 1.00 96.31 109 ALA A N 1
ATOM 890 C CA . ALA A 1 109 ? 2.132 -2.339 -1.717 1.00 96.31 109 ALA A CA 1
ATOM 891 C C . ALA A 1 109 ? 0.902 -3.244 -1.511 1.00 96.31 109 ALA A C 1
ATOM 893 O O . ALA A 1 109 ? -0.058 -2.844 -0.841 1.00 96.31 109 ALA A O 1
ATOM 894 N N . LEU A 1 110 ? 0.944 -4.476 -2.026 1.00 95.94 110 LEU A N 1
ATOM 895 C CA . LEU A 1 110 ? -0.112 -5.477 -1.856 1.00 95.94 110 LEU A CA 1
ATOM 896 C C . LEU A 1 110 ? -0.265 -5.903 -0.394 1.00 95.94 110 LEU A C 1
ATOM 898 O O . LEU A 1 110 ? -1.381 -5.901 0.133 1.00 95.94 110 LEU A O 1
ATOM 902 N N . MET A 1 111 ? 0.839 -6.225 0.284 1.00 95.56 111 MET A N 1
ATOM 903 C CA . MET A 1 111 ? 0.820 -6.639 1.691 1.00 95.56 111 MET A CA 1
ATOM 904 C C . MET A 1 111 ? 0.288 -5.522 2.591 1.00 95.56 111 MET A C 1
ATOM 906 O O . MET A 1 111 ? -0.603 -5.761 3.410 1.00 95.56 111 MET A O 1
ATOM 910 N N . LEU A 1 112 ? 0.770 -4.288 2.401 1.00 95.25 112 LEU A N 1
ATOM 911 C CA . LEU A 1 112 ? 0.324 -3.126 3.166 1.00 95.25 112 LEU A CA 1
ATOM 912 C C . LEU A 1 112 ? -1.180 -2.900 2.980 1.00 95.25 112 LEU A C 1
ATOM 914 O O . LEU A 1 112 ? -1.924 -2.825 3.959 1.00 95.25 112 LEU A O 1
ATOM 918 N N . SER A 1 113 ? -1.643 -2.864 1.729 1.00 95.75 113 SER A N 1
ATOM 919 C CA . SER A 1 113 ? -3.062 -2.671 1.415 1.00 95.75 113 SER A CA 1
ATOM 920 C C . SER A 1 113 ? -3.926 -3.767 2.040 1.00 95.75 113 SER A C 1
ATOM 922 O O . SER A 1 113 ? -4.954 -3.472 2.645 1.00 95.75 113 SER A O 1
ATOM 924 N N . THR A 1 114 ? -3.483 -5.023 1.973 1.00 95.38 114 THR A N 1
ATOM 925 C CA . THR A 1 114 ? -4.209 -6.177 2.522 1.00 95.38 114 THR A CA 1
ATOM 926 C C . THR A 1 114 ? -4.373 -6.085 4.033 1.00 95.38 114 THR A C 1
ATOM 928 O O . THR A 1 114 ? -5.481 -6.279 4.533 1.00 95.38 114 THR A O 1
ATOM 931 N N . VAL A 1 115 ? -3.310 -5.726 4.762 1.00 94.31 115 VAL A N 1
ATOM 932 C CA . VAL A 1 115 ? -3.371 -5.566 6.223 1.00 94.31 115 VAL A CA 1
ATOM 933 C C . VAL A 1 115 ? -4.433 -4.547 6.612 1.00 94.31 115 VAL A C 1
ATOM 935 O O . VAL A 1 115 ? -5.328 -4.857 7.402 1.00 94.31 115 VAL A O 1
ATOM 938 N N . PHE A 1 116 ? -4.385 -3.357 6.021 1.00 93.25 116 PHE A N 1
ATOM 939 C CA . PHE A 1 116 ? -5.299 -2.279 6.386 1.00 93.25 116 PHE A CA 1
ATOM 940 C C . PHE A 1 116 ? -6.734 -2.528 5.911 1.00 93.25 116 PHE A C 1
ATOM 942 O O . PHE A 1 116 ? -7.674 -2.290 6.674 1.00 93.25 116 PHE A O 1
ATOM 949 N N . LEU A 1 117 ? -6.919 -3.098 4.719 1.00 93.38 117 LEU A N 1
ATOM 950 C CA . LEU A 1 117 ? -8.240 -3.503 4.242 1.00 93.38 117 LEU A CA 1
ATOM 951 C C . LEU A 1 117 ? -8.836 -4.621 5.102 1.00 93.38 117 LEU A C 1
ATOM 953 O O . LEU A 1 117 ? -10.024 -4.562 5.419 1.00 93.38 117 LEU A O 1
ATOM 957 N N . SER A 1 118 ? -8.036 -5.594 5.554 1.00 92.44 118 SER A N 1
ATOM 958 C CA . SER A 1 118 ? -8.517 -6.653 6.451 1.00 92.44 118 SER A CA 1
ATOM 959 C C . SER A 1 118 ? -9.074 -6.074 7.753 1.00 92.44 118 SER A C 1
ATOM 961 O O . SER A 1 118 ? -10.120 -6.516 8.228 1.00 92.44 118 SER A O 1
ATOM 963 N N . TRP A 1 119 ? -8.433 -5.037 8.303 1.00 91.12 119 TRP A N 1
ATOM 964 C CA . TRP A 1 119 ? -8.905 -4.366 9.512 1.00 91.12 119 TRP A CA 1
ATOM 965 C C . TRP A 1 119 ? -10.224 -3.640 9.281 1.00 91.12 119 TRP A C 1
ATOM 967 O O . TRP A 1 119 ? -11.112 -3.74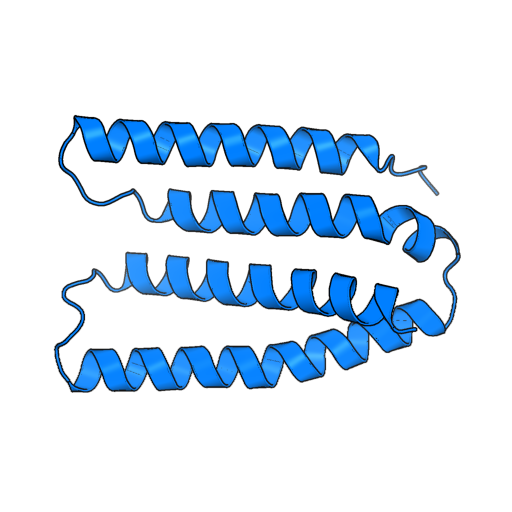1 10.122 1.00 91.12 119 TRP A O 1
ATOM 977 N N . VAL A 1 120 ? -10.378 -2.965 8.139 1.00 90.94 120 VAL A N 1
ATOM 978 C CA . VAL A 1 120 ? -11.633 -2.293 7.764 1.00 90.94 120 VAL A CA 1
ATOM 979 C C . VAL A 1 120 ? -12.765 -3.301 7.550 1.00 90.94 120 VAL A C 1
ATOM 981 O O . VAL A 1 120 ? -13.893 -3.068 7.977 1.00 90.94 120 VAL A O 1
ATOM 984 N N . VAL A 1 121 ? -12.493 -4.437 6.904 1.00 90.88 121 VAL A N 1
ATOM 985 C CA . VAL A 1 121 ? -13.500 -5.489 6.695 1.00 90.88 121 VAL A CA 1
ATOM 986 C C . VAL A 1 121 ? -13.920 -6.108 8.028 1.00 90.88 121 VAL A C 1
ATOM 988 O O . VAL A 1 121 ? -15.111 -6.292 8.279 1.00 90.88 121 VAL A O 1
ATOM 991 N N . LEU A 1 122 ? -12.961 -6.398 8.908 1.00 88.31 122 LEU A N 1
ATOM 992 C CA . LEU A 1 122 ? -13.242 -6.959 10.227 1.00 88.31 122 LEU A CA 1
ATOM 993 C C . LEU A 1 122 ? -13.978 -5.968 11.133 1.00 88.31 122 LEU A C 1
ATOM 995 O O . LEU A 1 122 ? -14.876 -6.395 11.849 1.00 88.31 122 LEU A O 1
ATOM 999 N N . SER A 1 123 ? -13.672 -4.671 11.075 1.00 87.44 123 SER A N 1
ATOM 1000 C CA . SER A 1 123 ? -14.372 -3.671 11.891 1.00 87.44 123 SER A CA 1
ATOM 1001 C C . SER A 1 123 ? -15.810 -3.397 11.457 1.00 87.44 123 SER A C 1
ATOM 1003 O O . SER A 1 123 ? -16.597 -2.866 12.232 1.00 87.44 123 SER A O 1
ATOM 1005 N N . LYS A 1 124 ? -16.175 -3.758 10.223 1.00 83.44 124 LYS A N 1
ATOM 1006 C CA . LYS A 1 124 ? -17.579 -3.773 9.787 1.00 83.44 124 LYS A CA 1
ATOM 1007 C C . LYS A 1 124 ? -18.329 -5.012 10.271 1.00 83.44 124 LYS A C 1
ATOM 1009 O O . LYS A 1 124 ? -19.555 -5.008 10.282 1.00 83.44 124 LYS A O 1
ATOM 1014 N N . AR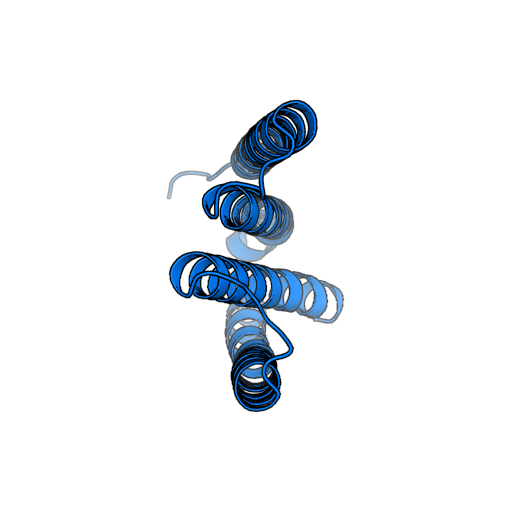G A 1 125 ? -17.607 -6.082 10.617 1.00 81.38 125 ARG A N 1
ATOM 1015 C CA . ARG A 1 125 ? -18.181 -7.374 11.011 1.00 81.38 125 ARG A CA 1
ATOM 1016 C C . ARG A 1 125 ? -18.285 -7.555 12.532 1.00 81.38 125 ARG A C 1
ATOM 1018 O O . ARG A 1 125 ? -19.151 -8.311 12.963 1.00 81.38 125 ARG A O 1
ATOM 1025 N N . TYR A 1 126 ? -17.413 -6.914 13.311 1.00 71.19 126 TYR A N 1
ATOM 1026 C CA . TYR A 1 126 ? -17.299 -7.019 14.777 1.00 71.19 126 TYR A CA 1
ATOM 1027 C C . TYR A 1 126 ? -17.440 -5.649 15.450 1.00 71.19 126 TYR A C 1
ATOM 1029 O O . TYR A 1 126 ? -18.001 -5.581 16.575 1.00 71.19 126 TYR A O 1
#

pLDDT: mean 88.59, std 9.88, range [45.41, 96.69]

Foldseek 3Di:
DDPDALVVLQVLLVVLVVVLVVQVVVCVVVVHDRDLVSLVSNLSSLLSNLCSVCVVVVVVVDPLLVVLLVVLVVVLVVVLVVLVVVVVVCVVVVVDPDDPSSSVSNSVSSSSNSSSVSSSVSVVVD

Sequence (126 aa):
MKDYNPKLFLIIGIVQVFFGLLFLAVALIAEQPPVPFTYLSFAIAVMCFSLSYLQPQFKQRDERMKMIRSKGMYFSFFISLGYINLFILLFELDLLMLEATTVLYILIALMLSTVFLSWVVLSKRY

Radius of gyration: 16.9 Å; chains: 1; bounding box: 32×34×48 Å